Protein AF-A0A369KQ09-F1 (afdb_monomer_lite)

Radius of gyration: 26.32 Å; chains: 1; bounding box: 78×56×45 Å

pLDDT: mean 72.05, std 16.69, range [41.94, 93.56]

Secondary structure (DSSP, 8-state):
-HHHHHHHHHHHHHHHHTT-----EEEEEEEEETT-EEEEE-SSEEEEEES-TTTEEEEES-SSSEEEEEE-SSEEEEEEEEETTSS-EEEEEEEEEPPPPS-S--PPPHHHHHHHHHHHT--

Sequence (123 aa):
MKKIKKILILMLICFWISSFTIQSKETETVNIRLGKCKFIPIKKVLEIEIENSNILAIQRDNLNNKICLKAKNIGTSKVRMLLYNGVGTVNWKVMVFEKIPSSKQKRPSKLQKQDFYYRKSIL

Foldseek 3Di:
DVVVVVVVVVVVVVVVVVPLQLDEDEDDEAEDEAQAWDKDAQDQFDDKDKQDVQQWDFDDPDPPRITIIHGNDFDKIKMWTQGNVNRYIYIYIYGYDYDPPPPPPPPPDPVNVVVVVVVVVVD

Organism: NCBI:txid495820

Structure (mmCIF, N/CA/C/O backbone):
data_AF-A0A369KQ09-F1
#
_entry.id   AF-A0A369KQ09-F1
#
loop_
_atom_site.group_PDB
_atom_site.id
_atom_site.type_symbol
_atom_site.label_atom_id
_atom_site.label_alt_id
_atom_site.label_comp_id
_atom_site.label_asym_id
_atom_site.label_entity_id
_atom_site.label_seq_id
_atom_site.pdbx_PDB_ins_code
_atom_site.Cartn_x
_atom_site.Cartn_y
_atom_site.Cartn_z
_atom_site.occupancy
_atom_site.B_iso_or_equiv
_atom_site.auth_seq_id
_atom_site.auth_comp_id
_atom_site.auth_asym_id
_atom_site.auth_atom_id
_atom_site.pdbx_PDB_model_num
ATOM 1 N N . MET A 1 1 ? 52.057 -0.999 -25.048 1.00 59.03 1 MET A N 1
ATOM 2 C CA . MET A 1 1 ? 50.833 -0.238 -25.416 1.00 59.03 1 MET A CA 1
ATOM 3 C C . MET A 1 1 ? 49.500 -0.959 -25.144 1.00 59.03 1 MET A C 1
ATOM 5 O O . MET A 1 1 ? 48.584 -0.313 -24.653 1.00 59.03 1 MET A O 1
ATOM 9 N N . LYS A 1 2 ? 49.349 -2.274 -25.399 1.00 62.28 2 LYS A N 1
ATOM 10 C CA . LYS A 1 2 ? 48.067 -3.000 -25.194 1.00 62.28 2 LYS A CA 1
ATOM 11 C C . LYS A 1 2 ? 47.568 -3.051 -23.730 1.00 62.28 2 LYS A C 1
ATOM 13 O O . LYS A 1 2 ? 46.366 -2.972 -23.509 1.00 62.28 2 LYS A O 1
ATOM 18 N N . LYS A 1 3 ? 48.471 -3.134 -22.738 1.00 64.38 3 LYS A N 1
ATOM 19 C CA . LYS A 1 3 ? 48.121 -3.121 -21.297 1.00 64.38 3 LYS A CA 1
ATOM 20 C C . LYS A 1 3 ? 47.506 -1.788 -20.842 1.00 64.38 3 LYS A C 1
ATOM 22 O O . LYS A 1 3 ? 46.500 -1.800 -20.150 1.00 64.38 3 LYS A O 1
ATOM 27 N N . ILE A 1 4 ? 48.054 -0.660 -21.300 1.00 70.38 4 ILE A N 1
ATOM 28 C CA . ILE A 1 4 ? 47.574 0.687 -20.942 1.00 70.38 4 ILE A CA 1
ATOM 29 C C . ILE A 1 4 ? 46.173 0.933 -21.516 1.00 70.38 4 ILE A C 1
ATOM 31 O O . ILE A 1 4 ? 45.307 1.418 -20.800 1.00 70.38 4 ILE A O 1
ATOM 35 N N . LYS A 1 5 ? 45.902 0.507 -22.761 1.00 69.44 5 LYS A N 1
ATOM 36 C CA . LYS A 1 5 ? 44.554 0.602 -23.354 1.00 69.44 5 LYS A CA 1
ATOM 37 C C . LYS A 1 5 ? 43.508 -0.216 -22.583 1.00 69.44 5 LYS A C 1
ATOM 39 O O . LYS A 1 5 ? 42.401 0.266 -22.399 1.00 69.44 5 LYS A O 1
ATOM 44 N N . LYS A 1 6 ? 43.854 -1.415 -22.086 1.00 68.50 6 LYS A N 1
ATOM 45 C CA . LYS A 1 6 ? 42.948 -2.228 -21.248 1.00 68.50 6 LYS A CA 1
ATOM 46 C C . LYS A 1 6 ? 42.664 -1.579 -19.890 1.00 68.50 6 LYS A C 1
ATOM 48 O O . LYS A 1 6 ? 41.521 -1.590 -19.456 1.00 68.50 6 LYS A O 1
ATOM 53 N N . ILE A 1 7 ? 43.680 -0.991 -19.256 1.00 73.94 7 ILE A N 1
ATOM 54 C CA . ILE A 1 7 ? 43.528 -0.270 -17.982 1.00 73.94 7 ILE A CA 1
ATOM 55 C C . ILE A 1 7 ? 42.681 0.995 -18.176 1.00 73.94 7 ILE A C 1
ATOM 57 O O . ILE A 1 7 ? 41.786 1.250 -17.381 1.00 73.94 7 ILE A O 1
ATOM 61 N N . LEU A 1 8 ? 42.896 1.739 -19.265 1.00 71.38 8 LEU A N 1
ATOM 62 C CA . LEU A 1 8 ? 42.107 2.928 -19.595 1.00 71.38 8 LEU A CA 1
ATOM 63 C C . LEU A 1 8 ? 40.631 2.578 -19.863 1.00 71.38 8 LEU A C 1
ATOM 65 O O . LEU A 1 8 ? 39.743 3.267 -19.378 1.00 71.38 8 LEU A O 1
ATOM 69 N N . ILE A 1 9 ? 40.364 1.478 -20.576 1.00 74.25 9 ILE A N 1
ATOM 70 C CA . ILE A 1 9 ? 39.002 0.977 -20.818 1.00 74.25 9 ILE A CA 1
ATOM 71 C C . ILE A 1 9 ? 38.339 0.523 -19.509 1.00 74.25 9 ILE A C 1
ATOM 73 O O . ILE A 1 9 ? 37.183 0.856 -19.276 1.00 74.25 9 ILE A O 1
ATOM 77 N N . LEU A 1 10 ? 39.064 -0.169 -18.623 1.00 68.06 10 LEU A N 1
ATOM 78 C CA . LEU A 1 10 ? 38.546 -0.576 -17.312 1.00 68.06 10 LEU A CA 1
ATOM 79 C C . LEU A 1 10 ? 38.206 0.640 -16.428 1.00 68.06 10 LEU A C 1
ATOM 81 O O . LEU A 1 10 ? 37.157 0.658 -15.791 1.00 68.06 10 LEU A O 1
ATOM 85 N N . MET A 1 11 ? 39.046 1.681 -16.449 1.00 67.38 11 MET A N 1
ATOM 86 C CA . MET A 1 11 ? 38.793 2.944 -15.742 1.00 67.38 11 MET A CA 1
ATOM 87 C C . MET A 1 11 ? 37.568 3.686 -16.299 1.00 67.38 11 MET A C 1
ATOM 89 O O . MET A 1 11 ? 36.773 4.207 -15.523 1.00 67.38 11 MET A O 1
ATOM 93 N N . LEU A 1 12 ? 37.366 3.685 -17.622 1.00 66.62 12 LEU A N 1
ATOM 94 C CA . LEU A 1 12 ? 36.191 4.289 -18.265 1.00 66.62 12 LEU A CA 1
ATOM 95 C C . LEU A 1 12 ? 34.892 3.523 -17.960 1.00 66.62 12 LEU A C 1
ATOM 97 O O . LEU A 1 12 ? 33.850 4.144 -17.765 1.00 66.62 12 LEU A O 1
ATOM 101 N N . ILE A 1 13 ? 34.953 2.191 -17.856 1.00 65.44 13 ILE A N 1
ATOM 102 C CA . ILE A 1 13 ? 33.804 1.353 -17.477 1.00 65.44 13 ILE A CA 1
ATOM 103 C C . ILE A 1 13 ? 33.433 1.580 -16.000 1.00 65.44 13 ILE A C 1
ATOM 105 O O . ILE A 1 13 ? 32.260 1.774 -15.688 1.00 65.44 13 ILE A O 1
ATOM 109 N N . CYS A 1 14 ? 34.411 1.649 -15.089 1.00 60.28 14 CYS A N 1
ATOM 110 C CA . CYS A 1 14 ? 34.157 1.956 -13.675 1.00 60.28 14 CYS A CA 1
ATOM 111 C C . CYS A 1 14 ? 33.606 3.377 -13.457 1.00 60.28 14 CYS A C 1
ATOM 113 O O . CYS A 1 14 ? 32.784 3.582 -12.565 1.00 60.28 14 CYS A O 1
ATOM 115 N N . PHE A 1 15 ? 34.012 4.344 -14.288 1.00 53.69 15 PHE A N 1
ATOM 116 C CA . PHE A 1 15 ? 33.508 5.721 -14.237 1.00 53.69 15 PHE A CA 1
ATOM 117 C C . PHE A 1 15 ? 32.046 5.844 -14.698 1.00 53.69 15 PHE A C 1
ATOM 119 O O . PHE A 1 15 ? 31.340 6.761 -14.289 1.00 53.69 15 PHE A O 1
ATOM 126 N N . TRP A 1 16 ? 31.569 4.911 -15.525 1.00 48.59 16 TRP A N 1
ATOM 127 C CA . TRP A 1 16 ? 30.163 4.836 -15.929 1.00 48.59 16 TRP A CA 1
ATOM 128 C C . TRP A 1 16 ? 29.282 4.125 -14.898 1.00 48.59 16 TRP A C 1
ATOM 130 O O . TRP A 1 16 ? 28.146 4.538 -14.667 1.00 48.59 16 TRP A O 1
ATOM 140 N N . ILE A 1 17 ? 29.797 3.084 -14.241 1.00 55.31 17 ILE A N 1
ATOM 141 C CA . ILE A 1 17 ? 29.004 2.281 -13.296 1.00 55.31 17 ILE A CA 1
ATOM 142 C C . ILE A 1 17 ? 28.692 3.060 -12.005 1.00 55.31 17 ILE A C 1
ATOM 144 O O . ILE A 1 17 ? 27.621 2.875 -11.429 1.00 55.31 17 ILE A O 1
ATOM 148 N N . SER A 1 18 ? 29.557 3.991 -11.584 1.00 50.97 18 SER A N 1
ATOM 149 C CA . SER A 1 18 ? 29.340 4.824 -10.387 1.00 50.97 18 SER A CA 1
ATOM 150 C C . SER A 1 18 ? 28.102 5.730 -10.460 1.00 50.97 18 SER A C 1
ATOM 152 O O . SER A 1 18 ? 27.650 6.229 -9.431 1.00 50.97 18 SER A O 1
ATOM 154 N N . SER A 1 19 ? 27.528 5.928 -11.652 1.00 45.34 19 SER A N 1
ATOM 155 C CA . SER A 1 19 ? 26.346 6.777 -11.842 1.00 45.34 19 SER A CA 1
ATOM 156 C C . SER A 1 19 ? 25.016 6.027 -11.732 1.00 45.34 19 SER A C 1
ATOM 158 O O . SER A 1 19 ? 23.968 6.673 -11.681 1.00 45.34 19 SER A O 1
ATOM 160 N N . PHE A 1 20 ? 25.014 4.691 -11.644 1.00 46.78 20 PHE A N 1
ATOM 161 C CA . PHE A 1 20 ? 23.780 3.928 -11.425 1.00 46.78 20 PHE A CA 1
ATOM 162 C C . PHE A 1 20 ? 23.412 3.930 -9.938 1.00 46.78 20 PHE A C 1
ATOM 164 O O . PHE A 1 20 ? 23.490 2.932 -9.226 1.00 46.78 20 PHE A O 1
ATOM 171 N N . THR A 1 21 ? 23.036 5.102 -9.444 1.00 47.69 21 THR A N 1
ATOM 172 C CA . THR A 1 21 ? 22.392 5.222 -8.142 1.00 47.69 21 THR A CA 1
ATOM 173 C C . THR A 1 21 ? 20.948 4.749 -8.291 1.00 47.69 21 THR A C 1
ATOM 175 O O . THR A 1 21 ? 20.165 5.326 -9.045 1.00 47.69 21 THR A O 1
ATOM 178 N N . ILE A 1 22 ? 20.585 3.670 -7.591 1.00 54.41 22 ILE A N 1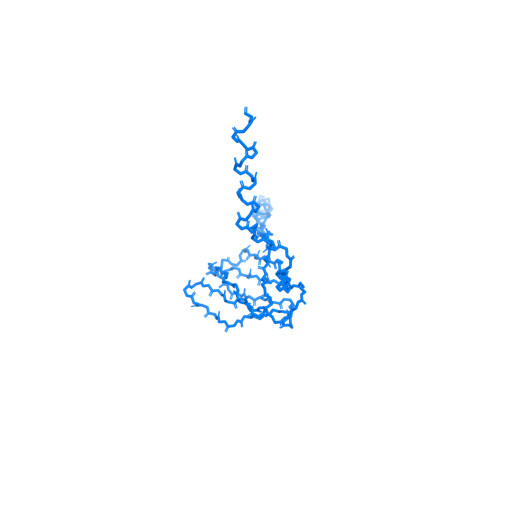
ATOM 179 C CA . ILE A 1 22 ? 19.183 3.270 -7.420 1.00 54.41 22 ILE A CA 1
ATOM 180 C C . ILE A 1 22 ? 18.495 4.444 -6.716 1.00 54.41 22 ILE A C 1
ATOM 182 O O . ILE A 1 22 ? 18.734 4.694 -5.535 1.00 54.41 22 ILE A O 1
ATOM 186 N N . GLN A 1 23 ? 17.689 5.217 -7.445 1.00 49.53 23 GLN A N 1
ATOM 187 C CA . GLN A 1 23 ? 16.971 6.359 -6.884 1.00 49.53 23 GLN A CA 1
ATOM 188 C C . GLN A 1 23 ? 15.837 5.839 -5.992 1.00 49.53 23 GLN A C 1
ATOM 190 O O . GLN A 1 23 ? 14.714 5.610 -6.446 1.00 49.53 23 GLN A O 1
ATOM 195 N N . SER A 1 24 ? 16.117 5.652 -4.702 1.00 50.62 24 SER A N 1
ATOM 196 C CA . SER A 1 24 ? 15.078 5.463 -3.694 1.00 50.62 24 SER A CA 1
ATOM 197 C C . SER A 1 24 ? 14.444 6.819 -3.389 1.00 50.62 24 SER A C 1
ATOM 199 O O . SER A 1 24 ? 15.018 7.641 -2.673 1.00 50.62 24 SER A O 1
ATOM 201 N N . LYS A 1 25 ? 13.263 7.084 -3.950 1.00 57.94 25 LYS A N 1
ATOM 202 C CA . LYS A 1 25 ? 12.504 8.291 -3.614 1.00 57.94 25 LYS A CA 1
ATOM 203 C C . LYS A 1 25 ? 11.729 8.024 -2.326 1.00 57.94 25 LYS A C 1
ATOM 205 O O . LYS A 1 25 ? 10.752 7.275 -2.332 1.00 57.94 25 LYS A O 1
ATOM 210 N N . GLU A 1 26 ? 12.184 8.604 -1.221 1.00 55.03 26 GLU A N 1
ATOM 211 C CA . GLU A 1 26 ? 11.451 8.584 0.044 1.00 55.03 26 GLU A CA 1
ATOM 212 C C . GLU A 1 26 ? 10.193 9.455 -0.098 1.00 55.03 26 GLU A C 1
ATOM 214 O O . GLU A 1 26 ? 10.262 10.581 -0.596 1.00 55.03 26 GLU A O 1
ATOM 219 N N . THR A 1 27 ? 9.022 8.905 0.239 1.00 65.62 27 THR A N 1
ATOM 220 C CA . THR A 1 27 ? 7.734 9.588 0.041 1.00 65.62 27 THR A CA 1
ATOM 221 C C . THR A 1 27 ? 6.969 9.816 1.338 1.00 65.62 27 THR A C 1
ATOM 223 O O . THR A 1 27 ? 7.197 9.175 2.363 1.00 65.62 27 THR A O 1
ATOM 226 N N . GLU A 1 28 ? 6.056 10.781 1.246 1.00 64.88 28 GLU A N 1
ATOM 227 C CA . GLU A 1 28 ? 5.180 11.326 2.277 1.00 64.88 28 GLU A CA 1
ATOM 228 C C . GLU A 1 28 ? 4.382 10.267 3.059 1.00 64.88 28 GLU A C 1
ATOM 230 O O . GLU A 1 28 ? 4.027 9.194 2.564 1.00 64.88 28 GLU A O 1
ATOM 235 N N . THR A 1 29 ? 4.039 10.603 4.305 1.00 80.25 29 THR A N 1
ATOM 236 C CA . THR A 1 29 ? 3.218 9.739 5.161 1.00 80.25 29 THR A CA 1
ATOM 237 C C . THR A 1 29 ? 1.774 9.637 4.656 1.00 80.25 29 THR A C 1
ATOM 239 O O . THR A 1 29 ? 1.076 10.627 4.429 1.00 80.25 29 THR A O 1
ATOM 242 N N . VAL A 1 30 ? 1.285 8.408 4.498 1.00 86.75 30 VAL A N 1
ATOM 243 C CA . VAL A 1 30 ? -0.072 8.116 4.036 1.00 86.75 30 VAL A CA 1
ATOM 244 C C . VAL A 1 30 ? -0.972 7.846 5.223 1.00 86.75 30 VAL A C 1
ATOM 246 O O . VAL A 1 30 ? -0.955 6.766 5.804 1.00 86.75 30 VAL A O 1
ATOM 249 N N . ASN A 1 31 ? -1.844 8.798 5.519 1.00 89.75 31 ASN A N 1
ATOM 250 C CA . ASN A 1 31 ? -2.862 8.612 6.545 1.00 89.75 31 ASN A CA 1
ATOM 251 C C . ASN A 1 31 ? -4.097 7.915 5.949 1.00 89.75 31 ASN A C 1
ATOM 253 O O . ASN A 1 31 ? -4.662 8.393 4.954 1.00 89.75 31 ASN A O 1
ATOM 257 N N . ILE A 1 32 ? -4.515 6.795 6.550 1.00 89.69 32 ILE A N 1
ATOM 258 C CA . ILE A 1 32 ? -5.707 6.016 6.171 1.00 89.69 32 ILE A CA 1
ATOM 259 C C . ILE A 1 32 ? -6.586 5.806 7.407 1.00 89.69 32 ILE A C 1
ATOM 261 O O . ILE A 1 32 ? -6.100 5.503 8.490 1.00 89.69 32 ILE A O 1
ATOM 265 N N . ARG A 1 33 ? -7.903 5.964 7.258 1.00 89.00 33 ARG A N 1
ATOM 266 C CA . ARG A 1 33 ? -8.851 5.664 8.341 1.00 89.00 33 ARG A CA 1
ATOM 267 C C . ARG A 1 33 ? -9.116 4.166 8.421 1.00 89.00 33 ARG A C 1
ATOM 269 O O . ARG A 1 33 ? -9.279 3.529 7.379 1.00 89.00 33 ARG A O 1
ATOM 276 N N . LEU A 1 34 ? -9.250 3.640 9.636 1.00 91.12 34 LEU A N 1
ATOM 277 C CA . LEU A 1 34 ? -9.628 2.246 9.872 1.00 91.12 34 LEU A CA 1
ATOM 278 C C . LEU A 1 34 ? -10.881 1.851 9.068 1.00 91.12 34 LEU A C 1
ATOM 280 O O . LEU A 1 34 ? -11.857 2.604 9.002 1.00 91.12 34 LEU A O 1
ATOM 284 N N . GLY A 1 35 ? -10.833 0.690 8.409 1.00 86.00 35 GLY A N 1
ATOM 285 C CA . GLY A 1 35 ? -11.932 0.160 7.596 1.00 86.00 35 GLY A CA 1
ATOM 286 C C . GLY A 1 35 ? -12.171 0.890 6.269 1.00 86.00 35 GLY A C 1
ATOM 287 O O . GLY A 1 35 ? -13.040 0.484 5.494 1.00 86.00 35 GLY A O 1
ATOM 288 N N . LYS A 1 36 ? -11.418 1.956 5.970 1.00 89.69 36 LYS A N 1
ATOM 289 C CA . LYS A 1 36 ? -11.451 2.639 4.673 1.00 89.69 36 LYS A CA 1
ATOM 290 C C . LYS A 1 36 ? -10.301 2.186 3.787 1.00 89.69 36 LYS A C 1
ATOM 292 O O . LYS A 1 36 ? -9.294 1.643 4.241 1.00 89.69 36 LYS A O 1
ATOM 297 N N . CYS A 1 37 ? -10.476 2.441 2.499 1.00 88.38 37 CYS A N 1
ATOM 298 C CA . CYS A 1 37 ? -9.447 2.254 1.504 1.00 88.38 37 CYS A CA 1
ATOM 299 C C . CYS A 1 37 ? -8.923 3.588 0.983 1.00 88.38 37 CYS A C 1
ATOM 301 O O . CYS A 1 37 ? -9.692 4.539 0.814 1.00 88.38 37 CYS A O 1
ATOM 303 N N . LYS A 1 38 ? -7.628 3.638 0.676 1.00 87.81 38 LYS A N 1
ATOM 304 C CA . LYS A 1 38 ? -7.019 4.760 -0.041 1.00 87.81 38 LYS A CA 1
ATOM 305 C C . LYS A 1 38 ? -6.454 4.277 -1.368 1.00 87.81 38 LYS A C 1
ATOM 307 O O . LYS A 1 38 ? -5.777 3.254 -1.418 1.00 87.81 38 LYS A O 1
ATOM 312 N N . PHE A 1 39 ? -6.755 5.020 -2.430 1.00 85.88 39 PHE A N 1
ATOM 313 C CA . PHE A 1 39 ? -6.265 4.714 -3.766 1.00 85.88 39 PHE A CA 1
ATOM 314 C C . PHE A 1 39 ? -4.896 5.346 -3.985 1.00 85.88 39 PHE A C 1
ATOM 316 O O . PHE A 1 39 ? -4.766 6.567 -3.872 1.00 85.88 39 PHE A O 1
ATOM 323 N N . ILE A 1 40 ? -3.898 4.529 -4.316 1.00 82.50 40 ILE A N 1
ATOM 324 C CA . ILE A 1 40 ? -2.556 4.996 -4.685 1.00 82.50 40 ILE A CA 1
ATOM 325 C C . ILE A 1 40 ? -2.341 4.750 -6.179 1.00 82.50 40 ILE A C 1
ATOM 327 O O . ILE A 1 40 ? -2.687 3.672 -6.662 1.00 82.50 40 ILE A O 1
ATOM 331 N N . PRO A 1 41 ? -1.808 5.728 -6.932 1.00 79.38 41 PRO A N 1
ATOM 332 C CA . PRO A 1 41 ? -1.488 5.536 -8.340 1.00 79.38 41 PRO A CA 1
ATOM 333 C C . PRO A 1 41 ? -0.363 4.511 -8.533 1.00 79.38 41 PRO A C 1
ATOM 335 O O . PRO A 1 41 ? 0.709 4.631 -7.948 1.00 79.38 41 PRO A O 1
ATOM 338 N N . ILE A 1 42 ? -0.603 3.552 -9.421 1.00 77.50 42 ILE A N 1
ATOM 339 C CA . ILE A 1 42 ? 0.343 2.541 -9.890 1.00 77.50 42 ILE A CA 1
ATOM 340 C C . ILE A 1 42 ? 0.836 3.002 -11.265 1.00 77.50 42 ILE A C 1
ATOM 342 O O . ILE A 1 42 ? 0.266 2.660 -12.300 1.00 77.50 42 ILE A O 1
ATOM 346 N N . LYS A 1 43 ? 1.869 3.845 -11.312 1.00 71.81 43 LYS A N 1
ATOM 347 C CA . LYS A 1 43 ? 2.530 4.161 -12.588 1.00 71.81 43 LYS A CA 1
ATOM 348 C C . LYS A 1 43 ? 3.801 3.338 -12.679 1.00 71.81 43 LYS A C 1
ATOM 350 O O . LYS A 1 43 ? 4.730 3.602 -11.927 1.00 71.81 43 LYS A O 1
ATOM 355 N N . LYS A 1 44 ? 3.840 2.391 -13.625 1.00 75.31 44 LYS A N 1
ATOM 356 C CA . LYS A 1 44 ? 5.017 1.553 -13.900 1.00 75.31 44 LYS A CA 1
ATOM 357 C C . LYS A 1 44 ? 5.492 0.809 -12.644 1.00 75.31 44 LYS A C 1
ATOM 359 O O . LYS A 1 44 ? 6.642 0.968 -12.266 1.00 75.31 44 LYS A O 1
ATOM 364 N N . VAL A 1 45 ? 4.624 0.045 -11.982 1.00 78.25 45 VAL A N 1
ATOM 365 C CA . VAL A 1 45 ? 4.998 -0.788 -10.823 1.00 78.25 45 VAL A CA 1
ATOM 366 C C . VAL A 1 45 ? 5.121 -2.235 -11.281 1.00 78.25 45 VAL A C 1
ATOM 368 O O . VAL A 1 45 ? 4.267 -2.714 -12.021 1.00 78.25 45 VAL A O 1
ATOM 371 N N . LEU A 1 46 ? 6.198 -2.888 -10.866 1.00 80.19 46 LEU A N 1
ATOM 372 C CA . LEU A 1 46 ? 6.480 -4.298 -11.090 1.00 80.19 46 LEU A CA 1
ATOM 373 C C . LEU A 1 46 ? 5.971 -5.147 -9.923 1.00 80.19 46 LEU A C 1
ATOM 375 O O . LEU A 1 46 ? 5.314 -6.156 -10.141 1.00 80.19 46 LEU A O 1
ATOM 379 N N . GLU A 1 47 ? 6.245 -4.708 -8.694 1.00 84.69 47 GLU A N 1
ATOM 380 C CA . GLU A 1 47 ? 5.938 -5.463 -7.480 1.00 84.69 47 GLU A CA 1
ATOM 381 C C . GLU A 1 47 ? 5.561 -4.526 -6.328 1.00 84.69 47 GLU A C 1
ATOM 383 O O . GLU A 1 47 ? 6.048 -3.393 -6.247 1.00 84.69 47 GLU A O 1
ATOM 388 N N . ILE A 1 48 ? 4.677 -4.998 -5.445 1.00 87.00 48 ILE A N 1
ATOM 389 C CA . ILE A 1 48 ? 4.242 -4.286 -4.243 1.00 87.00 48 ILE A CA 1
ATOM 390 C C . ILE A 1 48 ? 4.417 -5.212 -3.043 1.00 87.00 48 ILE A C 1
ATOM 392 O O . ILE A 1 48 ? 3.842 -6.295 -2.999 1.00 87.00 48 ILE A O 1
ATOM 396 N N . GLU A 1 49 ? 5.135 -4.737 -2.035 1.00 89.44 49 GLU A N 1
ATOM 397 C CA . GLU A 1 49 ? 5.367 -5.441 -0.781 1.00 89.44 49 GLU A CA 1
ATOM 398 C C . GLU A 1 49 ? 4.769 -4.634 0.379 1.00 89.44 49 GLU A C 1
ATOM 400 O O . GLU A 1 49 ? 4.939 -3.413 0.469 1.00 89.44 49 GLU A O 1
ATOM 405 N N . ILE A 1 50 ? 4.068 -5.313 1.288 1.00 91.88 50 ILE A N 1
ATOM 406 C CA . ILE A 1 50 ? 3.552 -4.726 2.528 1.00 91.88 50 ILE A CA 1
ATOM 407 C C . ILE A 1 50 ? 4.324 -5.326 3.700 1.00 91.88 50 ILE A C 1
ATOM 409 O O . ILE A 1 50 ? 4.261 -6.531 3.919 1.00 91.88 50 ILE A O 1
ATOM 413 N N . GLU A 1 51 ? 4.976 -4.476 4.496 1.00 92.75 51 GLU A N 1
ATOM 414 C CA . GLU A 1 51 ? 5.785 -4.912 5.646 1.00 92.75 51 GLU A CA 1
ATOM 415 C C . GLU A 1 51 ? 4.923 -5.564 6.744 1.00 92.75 51 GLU A C 1
ATOM 417 O O . GLU A 1 51 ? 5.328 -6.545 7.357 1.00 92.75 51 GLU A O 1
ATOM 422 N N . ASN A 1 52 ? 3.709 -5.050 6.984 1.00 93.06 52 ASN A N 1
ATOM 423 C CA . ASN A 1 52 ? 2.777 -5.619 7.961 1.00 93.06 52 ASN A CA 1
ATOM 424 C C . ASN A 1 52 ? 1.363 -5.796 7.380 1.00 93.06 52 ASN A C 1
ATOM 426 O O . ASN A 1 52 ? 0.594 -4.831 7.259 1.00 93.06 52 ASN A O 1
ATOM 430 N N . SER A 1 53 ? 1.024 -7.049 7.063 1.00 92.94 53 SER A N 1
ATOM 431 C CA . SER A 1 53 ? -0.239 -7.472 6.440 1.00 92.94 53 SER A CA 1
ATOM 432 C C . SER A 1 53 ? -1.442 -7.536 7.401 1.00 92.94 53 SER A C 1
ATOM 434 O O . SER A 1 53 ? -2.599 -7.626 6.957 1.00 92.94 53 SER A O 1
ATOM 436 N N . ASN A 1 54 ? -1.190 -7.456 8.715 1.00 93.19 54 ASN A N 1
ATOM 437 C CA . ASN A 1 54 ? -2.224 -7.386 9.753 1.00 93.19 54 ASN A CA 1
ATOM 438 C C . ASN A 1 54 ? -2.801 -5.971 9.878 1.00 93.19 54 ASN A C 1
ATOM 440 O O . ASN A 1 54 ? -3.963 -5.811 10.243 1.00 93.19 54 ASN A O 1
ATOM 444 N N . ILE A 1 55 ? -2.008 -4.945 9.560 1.00 92.56 55 ILE A N 1
ATOM 445 C CA . ILE A 1 55 ? -2.413 -3.530 9.602 1.00 92.56 55 ILE A CA 1
ATOM 446 C C . ILE A 1 55 ? -3.008 -3.096 8.263 1.00 92.56 55 ILE A C 1
ATOM 448 O O . ILE A 1 55 ? -4.006 -2.370 8.220 1.00 92.56 55 ILE A O 1
ATOM 452 N N . LEU A 1 56 ? -2.421 -3.565 7.163 1.00 93.56 56 LEU A N 1
ATOM 453 C CA . LEU A 1 56 ? -2.735 -3.110 5.818 1.00 93.56 56 LEU A CA 1
ATOM 454 C C . LEU A 1 56 ? -2.871 -4.293 4.860 1.00 93.56 56 LEU A C 1
ATOM 456 O O . LEU A 1 56 ? -2.155 -5.279 4.979 1.00 93.56 56 LEU A O 1
ATOM 460 N N . ALA A 1 57 ? -3.762 -4.193 3.881 1.00 92.12 57 ALA A N 1
ATOM 461 C CA . ALA A 1 57 ? -3.822 -5.151 2.784 1.00 92.12 57 ALA A CA 1
ATOM 462 C C . ALA A 1 57 ? -4.186 -4.478 1.469 1.00 92.12 57 ALA A C 1
ATOM 464 O O . ALA A 1 57 ? -4.837 -3.433 1.451 1.00 92.12 57 ALA A O 1
ATOM 465 N N . ILE A 1 58 ? -3.817 -5.120 0.369 1.00 89.06 58 ILE A N 1
ATOM 466 C CA . ILE A 1 58 ? -4.264 -4.735 -0.964 1.00 89.06 58 ILE A CA 1
ATOM 467 C C . ILE A 1 58 ? -5.605 -5.428 -1.207 1.00 89.06 58 ILE A C 1
ATOM 469 O O . ILE A 1 58 ? -5.705 -6.645 -1.085 1.00 89.06 58 ILE A O 1
ATOM 473 N N . GLN A 1 59 ? -6.670 -4.657 -1.443 1.00 80.12 59 GLN A N 1
ATOM 474 C CA . GLN A 1 59 ? -8.018 -5.223 -1.609 1.00 80.12 59 GLN A CA 1
ATOM 475 C C . GLN A 1 59 ? -8.407 -5.403 -3.078 1.00 80.12 59 GLN A C 1
ATOM 477 O O . GLN A 1 59 ? -9.204 -6.282 -3.391 1.00 80.12 59 GLN A O 1
ATOM 482 N N . ARG A 1 60 ? -7.910 -4.538 -3.965 1.00 68.00 60 ARG A N 1
ATOM 483 C CA . ARG A 1 60 ? -8.156 -4.608 -5.407 1.00 68.00 60 ARG A CA 1
ATOM 484 C C . ARG A 1 60 ? -6.965 -4.041 -6.153 1.00 68.00 60 ARG A C 1
ATOM 486 O O . ARG A 1 60 ? -6.606 -2.879 -5.932 1.00 68.00 60 ARG A O 1
ATOM 493 N N . ASP A 1 61 ? -6.435 -4.854 -7.050 1.00 62.53 61 ASP A N 1
ATOM 494 C CA . ASP A 1 61 ? -5.420 -4.448 -8.001 1.00 62.53 61 ASP A CA 1
ATOM 495 C C . ASP A 1 61 ? -6.079 -3.847 -9.241 1.00 62.53 61 ASP A C 1
ATOM 497 O O . ASP A 1 61 ? -7.082 -4.344 -9.751 1.00 62.53 61 ASP A O 1
ATOM 501 N N . ASN A 1 62 ? -5.493 -2.749 -9.710 1.00 60.41 62 ASN A N 1
ATOM 502 C CA . ASN A 1 62 ? -5.690 -2.206 -11.048 1.00 60.41 62 ASN A CA 1
ATOM 503 C C . ASN A 1 62 ? -7.080 -1.630 -11.395 1.00 60.41 62 ASN A C 1
ATOM 505 O O . ASN A 1 62 ? -7.575 -1.788 -12.510 1.00 60.41 62 ASN A O 1
ATOM 509 N N . LEU A 1 63 ? -7.693 -0.872 -10.480 1.00 59.94 63 LEU A N 1
ATOM 510 C CA . LEU A 1 63 ? -8.868 -0.056 -10.815 1.0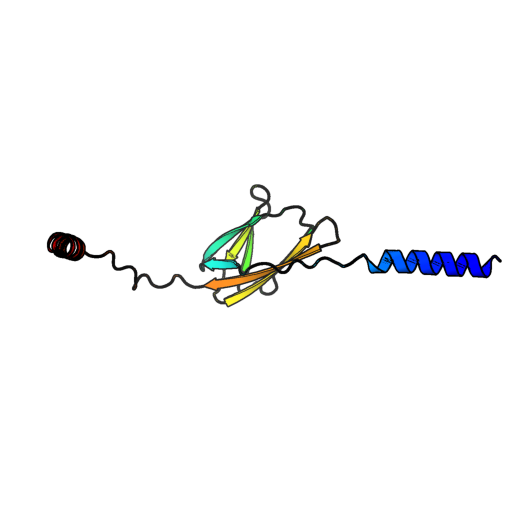0 59.94 63 LEU A CA 1
ATOM 511 C C . LEU A 1 63 ? -8.379 1.276 -11.408 1.00 59.94 63 LEU A C 1
ATOM 513 O O . LEU A 1 63 ? -8.001 2.189 -10.672 1.00 59.94 63 LEU A O 1
ATOM 517 N N . ASN A 1 64 ? -8.324 1.369 -12.740 1.00 64.62 64 ASN A N 1
ATOM 518 C CA . ASN A 1 64 ? -7.805 2.527 -13.487 1.00 64.62 64 ASN A CA 1
ATOM 519 C C . ASN A 1 64 ? -6.358 2.909 -13.100 1.00 64.62 64 ASN A C 1
ATOM 521 O O . ASN A 1 64 ? -6.086 4.071 -12.783 1.00 64.62 64 ASN A O 1
ATOM 525 N N . ASN A 1 65 ? -5.432 1.941 -13.090 1.00 73.75 65 ASN A N 1
ATOM 526 C CA . ASN A 1 65 ? -4.024 2.129 -12.697 1.00 73.75 65 ASN A CA 1
ATOM 527 C C . ASN A 1 65 ? -3.844 2.627 -11.250 1.00 73.75 65 ASN A C 1
ATOM 529 O O . ASN A 1 65 ? -2.928 3.399 -10.954 1.00 73.75 65 ASN A O 1
ATOM 533 N N . LYS A 1 66 ? -4.735 2.233 -10.333 1.00 81.75 66 LYS A N 1
ATOM 534 C CA . LYS A 1 66 ? -4.628 2.526 -8.897 1.00 81.75 66 LYS A CA 1
ATOM 535 C C . LYS A 1 66 ? -4.791 1.252 -8.069 1.00 81.75 66 LYS A C 1
ATOM 537 O O . LYS A 1 66 ? -5.618 0.406 -8.408 1.00 81.75 66 LYS A O 1
ATOM 542 N N . ILE A 1 67 ? -4.040 1.147 -6.970 1.00 85.44 67 ILE A N 1
ATOM 543 C CA . ILE A 1 67 ? -4.225 0.108 -5.946 1.00 85.44 67 ILE A CA 1
ATOM 544 C C . ILE A 1 67 ? -5.117 0.633 -4.838 1.00 85.44 67 ILE A C 1
ATOM 546 O O . ILE A 1 67 ? -5.034 1.800 -4.450 1.00 85.44 67 ILE A O 1
ATOM 550 N N . CYS A 1 68 ? -5.923 -0.260 -4.285 1.00 88.12 68 CYS A N 1
ATOM 551 C CA . CYS A 1 68 ? -6.740 -0.013 -3.112 1.00 88.12 68 CYS A CA 1
ATOM 552 C C . CYS A 1 68 ? -6.036 -0.551 -1.852 1.00 88.12 68 CYS A C 1
ATOM 554 O O . CYS A 1 68 ? -6.080 -1.756 -1.590 1.00 88.12 68 CYS A O 1
ATOM 556 N N . LEU A 1 69 ? -5.414 0.332 -1.059 1.00 90.62 69 LEU A N 1
ATOM 557 C CA . LEU A 1 69 ? -4.851 -0.024 0.250 1.00 90.62 69 LEU A CA 1
ATOM 558 C C . LEU A 1 69 ? -5.943 0.023 1.319 1.00 90.62 69 LEU A C 1
ATOM 560 O O . LEU A 1 69 ? -6.416 1.106 1.680 1.00 90.62 69 LEU A O 1
ATOM 564 N N . LYS A 1 70 ? -6.344 -1.143 1.823 1.00 92.75 70 LYS A N 1
ATOM 565 C CA . LYS A 1 70 ? -7.350 -1.302 2.875 1.00 92.75 70 LYS A CA 1
ATOM 566 C C . LYS A 1 70 ? -6.693 -1.333 4.250 1.00 92.75 70 LYS A C 1
ATOM 568 O O . LYS A 1 70 ? -5.846 -2.181 4.526 1.00 92.75 70 LYS A O 1
ATOM 573 N N . ALA A 1 71 ? -7.143 -0.438 5.122 1.00 93.06 71 ALA A N 1
ATOM 574 C CA . ALA A 1 71 ? -6.769 -0.429 6.529 1.00 93.06 71 ALA A CA 1
ATOM 575 C C . ALA A 1 71 ? -7.549 -1.499 7.308 1.00 93.06 71 ALA A C 1
ATOM 577 O O . ALA A 1 71 ? -8.779 -1.422 7.397 1.00 93.06 71 ALA A O 1
ATOM 578 N N . LYS A 1 72 ? -6.829 -2.477 7.868 1.00 93.44 72 LYS A N 1
ATOM 579 C CA . LYS A 1 72 ? -7.380 -3.572 8.682 1.00 93.44 72 LYS A CA 1
ATOM 580 C C . LYS A 1 72 ? -7.343 -3.258 10.174 1.00 93.44 72 LYS A C 1
ATOM 582 O O . LYS A 1 72 ? -8.359 -3.428 10.829 1.00 93.44 72 LYS A O 1
ATOM 587 N N . ASN A 1 73 ? -6.203 -2.778 10.668 1.00 93.38 73 ASN A N 1
ATOM 588 C CA . ASN A 1 73 ? -5.972 -2.467 12.079 1.00 93.38 73 ASN A CA 1
ATOM 589 C C . ASN A 1 73 ? -5.269 -1.118 12.235 1.00 93.38 73 ASN A C 1
ATOM 591 O O . ASN A 1 73 ? -4.622 -0.637 11.305 1.00 93.38 73 ASN A O 1
ATOM 595 N N . ILE A 1 74 ? -5.407 -0.510 13.411 1.00 92.31 74 ILE A N 1
ATOM 596 C CA . ILE A 1 74 ? -4.724 0.735 13.784 1.00 92.31 74 ILE A CA 1
ATOM 597 C C . ILE A 1 74 ? -3.229 0.458 13.942 1.00 92.31 74 ILE A C 1
ATOM 599 O O . ILE A 1 74 ? -2.839 -0.596 14.440 1.00 92.31 74 ILE A O 1
ATOM 603 N N . GLY A 1 75 ? -2.393 1.407 13.528 1.00 91.00 75 GLY A N 1
ATOM 604 C CA . GLY A 1 75 ? -0.942 1.294 13.647 1.00 91.00 75 GLY A CA 1
ATOM 605 C C . GLY A 1 75 ? -0.216 1.785 12.404 1.00 91.00 75 GLY A C 1
ATOM 606 O O . GLY A 1 75 ? -0.786 2.469 11.552 1.00 91.00 75 GLY A O 1
ATOM 607 N N . THR A 1 76 ? 1.065 1.448 12.296 1.00 91.94 76 THR A N 1
ATOM 608 C CA . THR A 1 76 ? 1.916 1.875 11.183 1.00 91.94 76 THR A CA 1
ATOM 609 C C . THR A 1 76 ? 2.395 0.685 10.367 1.00 91.94 76 THR A C 1
ATOM 611 O O . THR A 1 76 ? 2.810 -0.322 10.930 1.00 91.94 76 THR A O 1
ATOM 614 N N . SER A 1 77 ? 2.385 0.816 9.045 1.00 93.50 77 SER A N 1
ATOM 615 C CA . SER A 1 77 ? 2.929 -0.176 8.113 1.00 93.50 77 SER A CA 1
ATOM 616 C C . SER A 1 77 ? 3.730 0.532 7.022 1.00 93.50 77 SER A C 1
ATOM 618 O O . SER A 1 77 ? 3.587 1.745 6.839 1.00 93.50 77 SER A O 1
ATOM 620 N N . LYS A 1 78 ? 4.578 -0.195 6.297 1.00 91.81 78 LYS A N 1
ATOM 621 C CA . LYS A 1 78 ? 5.258 0.331 5.111 1.00 91.81 78 LYS A CA 1
ATOM 622 C C . LYS A 1 78 ? 4.812 -0.416 3.872 1.00 91.81 78 LYS A C 1
ATOM 624 O O . LYS A 1 78 ? 4.557 -1.619 3.917 1.00 91.81 78 LYS A O 1
ATOM 629 N N . VAL A 1 79 ? 4.734 0.324 2.776 1.00 89.75 79 VAL A N 1
ATOM 630 C CA . VAL A 1 79 ? 4.493 -0.221 1.444 1.00 89.75 79 VAL A CA 1
ATOM 631 C C . VAL A 1 79 ? 5.714 0.087 0.599 1.00 89.75 79 VAL A C 1
ATOM 633 O O . VAL A 1 79 ? 6.080 1.258 0.454 1.00 89.75 79 VAL A O 1
ATOM 636 N N . ARG A 1 80 ? 6.340 -0.954 0.059 1.00 88.69 80 ARG A N 1
ATOM 637 C CA . ARG A 1 80 ? 7.440 -0.840 -0.897 1.00 88.69 80 ARG A CA 1
ATOM 638 C C . ARG A 1 80 ? 6.905 -1.163 -2.280 1.00 88.69 80 ARG A C 1
ATOM 640 O O . ARG A 1 80 ? 6.171 -2.131 -2.449 1.00 88.69 80 ARG A O 1
ATOM 647 N N . MET A 1 81 ? 7.233 -0.330 -3.257 1.00 86.31 81 MET A N 1
ATOM 648 C CA . MET A 1 81 ? 6.871 -0.553 -4.652 1.00 86.31 81 MET A CA 1
ATOM 649 C C . MET A 1 81 ? 8.124 -0.556 -5.509 1.00 86.31 81 MET A C 1
ATOM 651 O O . MET A 1 81 ? 8.861 0.433 -5.534 1.00 86.31 81 MET A O 1
ATOM 655 N N . LEU A 1 82 ? 8.337 -1.650 -6.229 1.00 84.62 82 LEU A N 1
ATOM 656 C CA . LEU A 1 82 ? 9.382 -1.760 -7.233 1.00 84.62 82 LEU A CA 1
ATOM 657 C C . LEU A 1 82 ? 8.846 -1.213 -8.554 1.00 84.62 82 LEU A C 1
ATOM 659 O O . LEU A 1 82 ? 7.783 -1.634 -9.008 1.00 84.62 82 LEU A O 1
ATOM 663 N N . LEU A 1 83 ? 9.541 -0.260 -9.173 1.00 81.44 83 LEU A N 1
ATOM 664 C CA . LEU A 1 83 ? 9.124 0.296 -10.458 1.00 81.44 83 LEU A CA 1
ATOM 665 C C . LEU A 1 83 ? 9.588 -0.599 -11.624 1.00 81.44 83 LEU A C 1
ATOM 667 O O . LEU A 1 83 ? 10.681 -1.151 -11.600 1.00 81.44 83 LEU A O 1
ATOM 671 N N . TYR A 1 84 ? 8.774 -0.707 -12.679 1.00 72.88 84 TYR A N 1
ATOM 672 C CA . TYR A 1 84 ? 9.002 -1.531 -13.879 1.00 72.88 84 TYR A CA 1
ATOM 673 C C . TYR A 1 84 ? 10.271 -1.154 -14.650 1.00 72.88 84 TYR A C 1
ATOM 675 O O . TYR A 1 84 ? 10.814 -1.967 -15.387 1.00 72.88 84 TYR A O 1
ATOM 683 N N . ASN A 1 85 ? 10.783 0.066 -14.473 1.00 68.50 85 ASN A N 1
ATOM 684 C CA . ASN A 1 85 ? 12.080 0.437 -15.033 1.00 68.50 85 ASN A CA 1
ATOM 685 C C . ASN A 1 85 ? 13.264 -0.212 -14.289 1.00 68.50 85 ASN A C 1
ATOM 687 O O . ASN A 1 85 ? 14.393 0.016 -14.697 1.00 68.50 85 ASN A O 1
ATOM 691 N N . GLY A 1 86 ? 13.038 -0.974 -13.212 1.00 58.78 86 GLY A N 1
ATOM 692 C CA . GLY A 1 86 ? 14.066 -1.721 -12.477 1.00 58.78 86 GLY A CA 1
ATOM 693 C C . GLY A 1 86 ? 15.068 -0.856 -11.703 1.00 58.78 86 GLY A C 1
ATOM 694 O O . GLY A 1 86 ? 15.932 -1.394 -11.022 1.00 58.78 86 GLY A O 1
ATOM 695 N N . VAL A 1 87 ? 14.961 0.475 -11.791 1.00 66.69 87 VAL A N 1
ATOM 696 C CA . VAL A 1 87 ? 15.968 1.427 -11.277 1.00 66.69 87 VAL A CA 1
ATOM 697 C C . VAL A 1 87 ? 15.488 2.170 -10.019 1.00 66.69 87 VAL A C 1
ATOM 699 O O . VAL A 1 87 ? 16.274 2.849 -9.363 1.00 66.69 87 VAL A O 1
ATOM 702 N N . GLY A 1 88 ? 14.208 2.057 -9.646 1.00 73.12 88 GLY A N 1
ATOM 703 C CA . GLY A 1 88 ? 13.643 2.821 -8.531 1.00 73.12 88 GLY A CA 1
ATOM 704 C C . GLY A 1 88 ? 12.717 2.011 -7.632 1.00 73.12 88 GLY A C 1
ATOM 705 O O . GLY A 1 88 ? 11.820 1.312 -8.102 1.00 73.12 88 GLY A O 1
ATOM 706 N N . THR A 1 89 ? 12.904 2.172 -6.324 1.00 78.50 89 THR A N 1
ATOM 707 C CA . THR A 1 89 ? 11.968 1.721 -5.289 1.00 78.50 89 THR A CA 1
ATOM 708 C C . THR A 1 89 ? 11.285 2.929 -4.666 1.00 78.50 89 THR A C 1
ATOM 710 O O . THR A 1 89 ? 11.954 3.898 -4.295 1.00 78.50 89 THR A O 1
ATOM 713 N N . VAL A 1 90 ? 9.967 2.866 -4.507 1.00 81.38 90 VAL A N 1
ATOM 714 C CA . VAL A 1 90 ? 9.197 3.892 -3.796 1.00 81.38 90 VAL A CA 1
ATOM 715 C C . VAL A 1 90 ? 8.706 3.316 -2.478 1.00 81.38 90 VAL A C 1
ATOM 717 O O . VAL A 1 90 ? 7.970 2.329 -2.463 1.00 81.38 90 VAL A O 1
ATOM 720 N N . ASN A 1 91 ? 9.087 3.962 -1.379 1.00 86.25 91 ASN A N 1
ATOM 721 C CA . ASN A 1 91 ? 8.725 3.542 -0.029 1.00 86.25 91 ASN A CA 1
ATOM 722 C C . ASN A 1 91 ? 7.725 4.529 0.569 1.00 86.25 91 ASN A C 1
ATOM 724 O O . ASN A 1 91 ? 7.994 5.732 0.625 1.00 86.25 91 ASN A O 1
ATOM 728 N N . TRP A 1 92 ? 6.597 4.010 1.048 1.00 86.12 92 TRP A N 1
ATOM 729 C CA . TRP A 1 92 ? 5.549 4.785 1.705 1.00 86.12 92 TRP A CA 1
ATOM 730 C C . TRP A 1 92 ? 5.399 4.341 3.151 1.00 86.12 92 TRP A C 1
ATOM 732 O O . TRP A 1 92 ? 5.210 3.153 3.429 1.00 86.12 92 TRP A O 1
ATOM 742 N N . LYS A 1 93 ? 5.399 5.301 4.076 1.00 90.00 93 LYS A N 1
ATOM 743 C CA . LYS A 1 93 ? 4.980 5.063 5.460 1.00 90.00 93 LYS A CA 1
ATOM 744 C C . LYS A 1 93 ? 3.475 5.269 5.562 1.00 90.00 93 LYS A C 1
ATOM 746 O O . LYS A 1 93 ? 2.983 6.370 5.337 1.00 90.00 93 LYS A O 1
ATOM 751 N N . VAL A 1 94 ? 2.742 4.225 5.923 1.00 90.69 94 VAL A N 1
ATOM 752 C CA . VAL A 1 94 ? 1.287 4.254 6.079 1.00 90.69 94 VAL A CA 1
ATOM 753 C C . VAL A 1 94 ? 0.937 4.284 7.559 1.00 90.69 94 VAL A C 1
ATOM 755 O O . VAL A 1 94 ? 1.405 3.449 8.330 1.00 90.69 94 VAL A O 1
ATOM 758 N N . MET A 1 95 ? 0.097 5.236 7.958 1.00 91.06 95 MET A N 1
ATOM 759 C CA . MET A 1 95 ? -0.426 5.347 9.316 1.00 91.06 95 MET A CA 1
ATOM 760 C C . MET A 1 95 ? -1.938 5.157 9.285 1.00 91.06 95 MET A C 1
ATOM 762 O O . MET A 1 95 ? -2.669 5.910 8.631 1.00 91.06 95 MET A O 1
ATOM 766 N N . VAL A 1 96 ? -2.404 4.127 9.984 1.00 92.06 96 VAL A N 1
ATOM 767 C CA . VAL A 1 96 ? -3.820 3.837 10.156 1.00 92.06 96 VAL A CA 1
ATOM 768 C C . VAL A 1 96 ? -4.277 4.404 11.486 1.00 92.06 96 VAL A C 1
ATOM 770 O O . VAL A 1 96 ? -3.742 4.047 12.532 1.00 92.06 96 VAL A O 1
ATOM 773 N N . PHE A 1 97 ? -5.289 5.262 11.434 1.00 89.25 97 PHE A N 1
ATOM 774 C CA . PHE A 1 97 ? -5.874 5.890 12.610 1.00 89.25 97 PHE A CA 1
ATOM 775 C C . PHE A 1 97 ? -7.368 5.591 12.700 1.00 89.25 97 PHE A C 1
ATOM 777 O O . PHE A 1 97 ? -8.071 5.423 11.693 1.00 89.25 97 PHE A O 1
ATOM 784 N N . GLU A 1 98 ? -7.857 5.534 13.931 1.00 87.19 98 GLU A N 1
ATOM 785 C CA . GLU A 1 98 ? -9.284 5.497 14.210 1.00 87.19 98 GLU A CA 1
ATOM 786 C C . GLU A 1 98 ? -9.947 6.814 13.800 1.00 87.19 98 GLU A C 1
ATOM 788 O O . GLU A 1 98 ? -9.307 7.864 13.698 1.00 87.19 98 GLU A O 1
ATOM 793 N N . LYS A 1 99 ? -11.257 6.787 13.551 1.00 70.88 99 LYS A N 1
ATOM 794 C CA . LYS A 1 99 ? -12.008 8.032 13.379 1.00 70.88 99 LYS A CA 1
ATOM 795 C C . LYS A 1 99 ? -11.812 8.843 14.660 1.00 70.88 99 LYS A C 1
ATOM 797 O O . LYS A 1 99 ? -12.213 8.381 15.719 1.00 70.88 99 LYS A O 1
ATOM 802 N N . ILE A 1 100 ? -11.227 10.040 14.558 1.00 59.00 100 ILE A N 1
ATOM 803 C CA . ILE A 1 100 ? -11.223 10.993 15.674 1.00 59.00 100 ILE A CA 1
ATOM 804 C C . ILE A 1 100 ? -12.685 11.081 16.137 1.00 59.00 100 ILE A C 1
ATOM 806 O O . ILE A 1 100 ? -13.538 11.397 15.291 1.00 59.00 100 ILE A O 1
ATOM 810 N N . PRO A 1 101 ? -13.016 10.73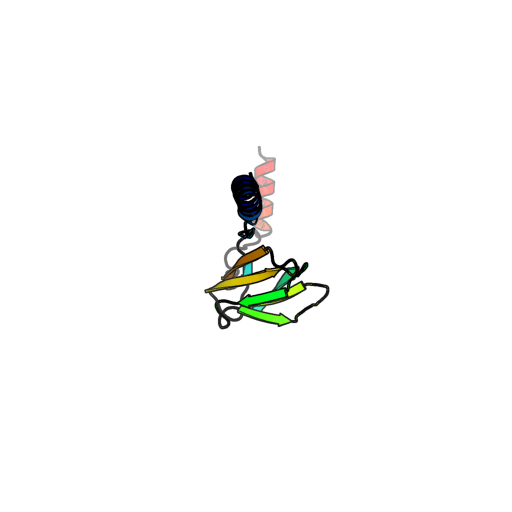9 17.397 1.00 43.59 101 PRO A N 1
ATOM 811 C CA . PRO A 1 101 ? -14.385 10.838 17.866 1.00 43.59 101 PRO A CA 1
ATOM 812 C C . PRO A 1 101 ? -14.843 12.267 17.601 1.00 43.59 101 PRO A C 1
ATOM 814 O O . PRO A 1 101 ? -14.121 13.235 17.841 1.00 43.59 101 PRO A O 1
ATOM 817 N N . SER A 1 102 ? -16.025 12.399 17.017 1.00 44.19 102 SER A N 1
ATOM 818 C CA . SER A 1 102 ? -16.645 13.656 16.609 1.00 44.19 102 SER A CA 1
ATOM 819 C C . SER A 1 102 ? -17.061 14.521 17.812 1.00 44.19 102 SER A C 1
ATOM 821 O O . SER A 1 102 ? -18.188 14.995 17.868 1.00 44.19 102 SER A O 1
ATOM 823 N N . SER A 1 103 ? -16.17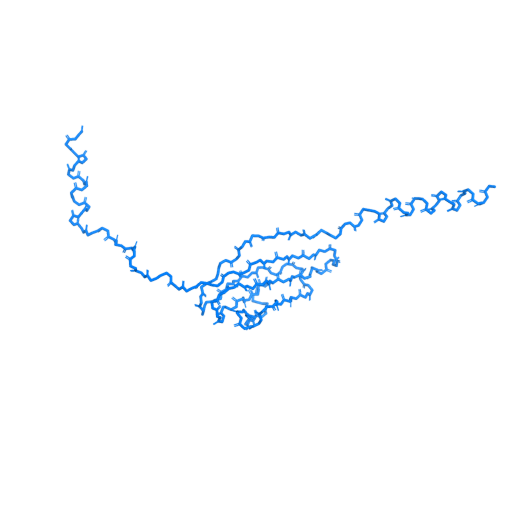3 14.734 18.788 1.00 47.25 103 SER A N 1
ATOM 824 C CA . SER A 1 103 ? -16.406 15.536 19.995 1.00 47.25 103 SER A CA 1
ATOM 825 C C . SER A 1 103 ? -15.772 16.935 19.947 1.00 47.25 103 SER A C 1
ATOM 827 O O . SER A 1 103 ? -15.911 17.697 20.898 1.00 47.25 103 SER A O 1
ATOM 829 N N . LYS A 1 104 ? -15.138 17.338 18.832 1.00 44.47 104 LYS A N 1
ATOM 830 C CA . LYS A 1 104 ? -14.606 18.709 18.641 1.00 44.47 104 LYS A CA 1
ATOM 831 C C . LYS A 1 104 ? -15.004 19.388 17.323 1.00 44.47 104 LYS A C 1
ATOM 833 O O . LYS A 1 104 ? -14.318 20.285 16.852 1.00 44.47 104 LYS A O 1
ATOM 838 N N . GLN A 1 105 ? -16.142 19.016 16.741 1.00 45.53 105 GLN A N 1
ATOM 839 C CA . GLN A 1 105 ? -16.827 19.850 15.743 1.00 45.53 105 GLN A CA 1
ATOM 840 C C . GLN A 1 105 ? -18.173 20.305 16.312 1.00 45.53 105 GLN A C 1
ATOM 842 O O . GLN A 1 105 ? -19.235 19.915 15.834 1.00 45.53 105 GLN A O 1
ATOM 847 N N . LYS A 1 106 ? -18.143 21.156 17.347 1.00 42.25 106 LYS A N 1
ATOM 848 C CA . LYS A 1 106 ? -19.298 22.018 17.614 1.00 42.25 106 LYS A CA 1
ATOM 849 C C . LYS A 1 106 ? -19.408 22.963 16.416 1.00 42.25 106 LYS A C 1
ATOM 851 O O . LYS A 1 106 ? -18.641 23.914 16.306 1.00 42.25 106 LYS A O 1
ATOM 856 N N . ARG A 1 107 ? -20.352 22.699 15.503 1.00 47.75 107 ARG A N 1
ATOM 857 C CA . ARG A 1 107 ? -20.943 23.785 14.705 1.00 47.75 107 ARG A CA 1
ATOM 858 C C . ARG A 1 107 ? -21.386 24.834 15.730 1.00 47.75 107 ARG A C 1
ATOM 860 O O . ARG A 1 107 ? -22.134 24.447 16.630 1.00 47.75 107 ARG A O 1
ATOM 867 N N . PRO A 1 108 ? -20.936 26.098 15.656 1.00 48.03 108 PRO A N 1
ATOM 868 C CA . PRO A 1 108 ? -21.466 27.111 16.553 1.00 48.03 108 PRO A CA 1
ATOM 869 C C . PRO A 1 108 ? -22.984 27.130 16.383 1.00 48.03 108 PRO A C 1
ATOM 871 O O . PRO A 1 108 ? -23.490 27.099 15.252 1.00 48.03 108 PRO A O 1
ATOM 874 N N . SER A 1 109 ? -23.703 27.087 17.504 1.00 52.66 109 SER A N 1
ATOM 875 C CA . SER A 1 109 ? -25.159 27.186 17.494 1.00 52.66 109 SER A CA 1
ATOM 876 C C . SER A 1 109 ? -25.560 28.510 16.834 1.00 52.66 109 SER A C 1
ATOM 878 O O . SER A 1 109 ? -24.789 29.472 16.825 1.00 52.66 109 SER A O 1
ATOM 880 N N . LYS A 1 110 ? -26.761 28.573 16.246 1.00 51.94 110 LYS A N 1
ATOM 881 C CA . LYS A 1 110 ? -27.279 29.796 15.599 1.00 51.94 110 LYS A CA 1
ATOM 882 C C . LYS A 1 110 ? -27.130 31.035 16.500 1.00 51.94 110 LYS A C 1
ATOM 884 O O . LYS A 1 110 ? -26.767 32.089 15.994 1.00 51.94 110 LYS A O 1
ATOM 889 N N . LEU A 1 111 ? -27.292 30.857 17.814 1.00 55.62 111 LEU A N 1
ATOM 890 C CA . LEU A 1 111 ? -27.134 31.897 18.830 1.00 55.62 111 LEU A CA 1
ATOM 891 C C . LEU A 1 111 ? -25.702 32.472 18.877 1.00 55.62 111 LEU A C 1
ATOM 893 O O . LEU A 1 111 ? -25.527 33.679 18.802 1.00 55.62 111 LEU A O 1
ATOM 897 N N . GLN A 1 112 ? -24.669 31.619 18.837 1.00 54.53 112 GLN A N 1
ATOM 898 C CA . GLN A 1 112 ? -23.262 32.055 18.834 1.00 54.53 112 GLN A CA 1
ATOM 899 C C . GLN A 1 112 ? -22.857 32.808 17.561 1.00 54.53 112 GLN A C 1
ATOM 901 O O . GLN A 1 112 ? -21.972 33.661 17.600 1.00 54.53 112 GLN A O 1
ATOM 906 N N . LYS A 1 113 ? -23.484 32.500 16.417 1.00 53.00 113 LYS A N 1
ATOM 907 C CA . LYS A 1 113 ? -23.276 33.295 15.199 1.00 53.00 113 LYS A CA 1
ATOM 908 C C . LYS A 1 113 ? -23.907 34.676 15.340 1.00 53.00 113 LYS A C 1
ATOM 910 O O . LYS A 1 113 ? -23.293 35.650 14.928 1.00 53.00 113 LYS A O 1
ATOM 915 N N . GLN A 1 114 ? -25.096 34.758 15.928 1.00 54.50 114 GLN A N 1
ATOM 916 C CA . GLN A 1 114 ? -25.827 36.012 16.098 1.00 54.50 114 GLN A CA 1
ATOM 917 C C . GLN A 1 114 ? -25.089 36.974 17.046 1.00 54.50 114 GLN A C 1
ATOM 919 O O . GLN A 1 114 ? -24.926 38.143 16.700 1.00 54.50 114 GLN A O 1
ATOM 924 N N . ASP A 1 115 ? -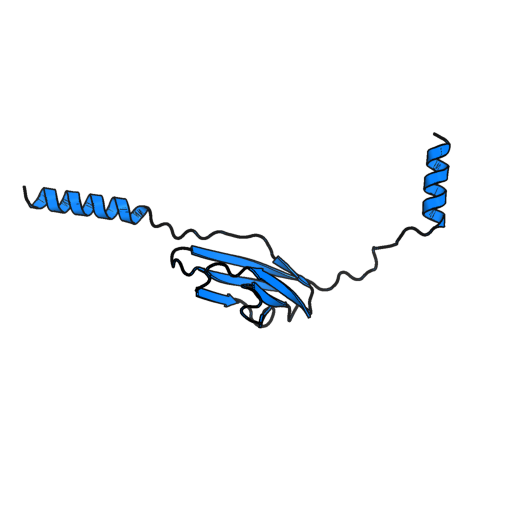24.512 36.456 18.135 1.00 52.72 115 ASP A N 1
ATOM 925 C CA . ASP A 1 115 ? -23.657 37.226 19.055 1.00 52.72 115 ASP A CA 1
ATOM 926 C C . ASP A 1 115 ? -22.370 37.743 18.386 1.00 52.72 115 ASP A C 1
ATOM 928 O O . ASP A 1 115 ? -21.911 38.854 18.663 1.00 52.72 115 ASP A O 1
ATOM 932 N N . PHE A 1 116 ? -21.786 36.960 17.471 1.00 53.50 116 PHE A N 1
ATOM 933 C CA . PHE A 1 116 ? -20.603 37.373 16.710 1.00 53.50 116 PHE A CA 1
ATOM 934 C C . PHE A 1 116 ? -20.915 38.511 15.728 1.00 53.50 116 PHE A C 1
ATOM 936 O O . PHE A 1 116 ? -20.122 39.443 15.600 1.00 53.50 116 PHE A O 1
ATOM 943 N N . TYR A 1 117 ? -22.072 38.465 15.058 1.00 45.84 117 TYR A N 1
ATOM 944 C CA . TYR A 1 117 ? -22.503 39.545 14.166 1.00 45.84 117 TYR A CA 1
ATOM 945 C C . TYR A 1 117 ? -22.821 40.831 14.939 1.00 45.84 117 TYR A C 1
ATOM 947 O O . TYR A 1 117 ? -22.373 41.895 14.520 1.00 45.84 117 TYR A O 1
ATOM 955 N N . TYR A 1 118 ? -23.492 40.735 16.091 1.00 41.94 118 TYR A N 1
ATOM 956 C CA . TYR A 1 118 ? -23.818 41.903 16.918 1.00 41.94 118 TYR A CA 1
ATOM 957 C C . TYR A 1 118 ? -22.584 42.590 17.513 1.00 41.94 118 TYR A C 1
ATOM 959 O O . TYR A 1 118 ? -22.522 43.815 17.551 1.00 41.94 118 TYR A O 1
ATOM 967 N N . ARG A 1 119 ? -21.561 41.836 17.937 1.00 56.09 119 ARG A N 1
ATOM 968 C CA . ARG A 1 119 ? -20.309 42.449 18.418 1.00 56.09 119 ARG A CA 1
ATOM 969 C C . ARG A 1 119 ? -19.520 43.156 17.321 1.00 56.09 119 ARG A C 1
ATOM 971 O O . ARG A 1 119 ? -18.779 44.082 17.626 1.00 56.09 119 ARG A O 1
ATOM 978 N N . LYS A 1 120 ? -19.659 42.727 16.065 1.00 53.69 120 LYS A N 1
ATOM 979 C CA . LYS A 1 120 ? -18.936 43.324 14.937 1.00 53.69 120 LYS A CA 1
ATOM 980 C C . LYS A 1 120 ? -19.587 44.611 14.418 1.00 53.69 120 LYS A C 1
ATOM 982 O O . LYS A 1 120 ? -18.926 45.355 13.716 1.00 53.69 120 LYS A O 1
ATOM 987 N N . SER A 1 121 ? -20.856 44.862 14.742 1.00 53.59 121 SER A N 1
ATOM 988 C CA . SER A 1 121 ? -21.584 46.076 14.344 1.00 53.59 121 SER A CA 1
ATOM 989 C C . SER A 1 121 ? -21.497 47.228 15.355 1.00 53.59 121 SER A C 1
ATOM 991 O O . SER A 1 121 ? -22.090 48.272 15.115 1.00 53.59 121 SER A O 1
ATOM 993 N N . ILE A 1 122 ? -20.829 47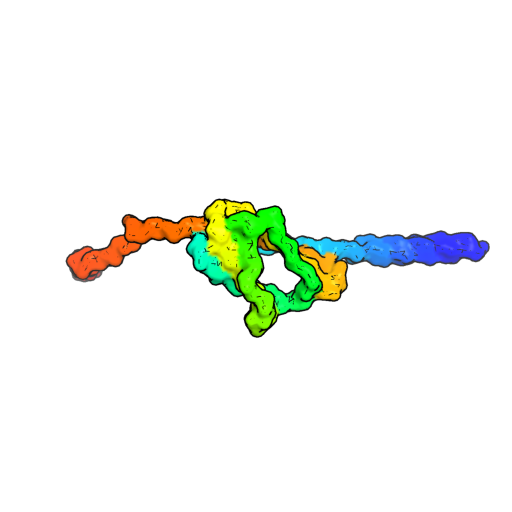.028 16.498 1.00 59.91 122 ILE A N 1
ATOM 994 C CA . ILE A 1 122 ? -20.697 48.023 17.585 1.00 59.91 122 ILE A CA 1
ATOM 995 C C . ILE A 1 122 ? -19.240 48.544 17.695 1.00 59.91 122 ILE A C 1
ATOM 997 O O . ILE A 1 122 ? -18.922 49.339 18.573 1.00 59.91 122 ILE A O 1
ATOM 1001 N N . LEU A 1 123 ? -18.353 48.112 16.792 1.00 49.03 123 LEU A N 1
ATOM 1002 C CA . LEU A 1 123 ? -16.992 48.629 16.595 1.00 49.03 123 LEU A CA 1
ATOM 1003 C C . LEU A 1 123 ? -16.912 49.299 15.225 1.00 49.03 123 LEU A C 1
ATOM 1005 O O . LEU A 1 123 ? -16.231 50.340 15.134 1.00 49.03 123 LEU A O 1
#